Protein AF-A0A7S3WA03-F1 (afdb_monomer_lite)

Sequence (100 aa):
PSRDHFPAKPYYEDGDPSMYSEANMILRDELKDSSHVRTAVMDFVSNHFILQGGQNRLCTKDEYIKAFMKVGQVLRPGIDTEELAKLIREDFESDTQPRK

Secondary structure (DSSP, 8-state):
-----S----TTTTS-GGGGSHHHHHHHHHTTT-HHHHHHHHHHHHHH---BSGGG-B--HHHHHHHHHHHHHHHSTT--HHHHHHHHHHHHHHHTSPP-

pLDDT: mean 80.58, std 14.16, range [40.75, 95.06]

Organism: NCBI:txid141414

Foldseek 3Di:
DPPPPDPPPDPCVVDDVVCPPPVNVVVVVVLVPDPVSVVVVVVLCVVQFDFDDPPVRDGDPVSQLRSQLVVCCVVPPPDDSVRSSVVSNVVVVVVPDDDD

Radius of gyration: 16.6 Å; chains: 1; bounding box: 39×37×36 Å

Structure (mmCIF, N/CA/C/O backbone):
data_AF-A0A7S3WA03-F1
#
_entry.id   AF-A0A7S3WA03-F1
#
loop_
_atom_site.group_PDB
_atom_site.id
_atom_site.type_symbol
_atom_site.label_atom_id
_atom_site.label_alt_id
_atom_site.label_comp_id
_atom_site.label_asym_id
_atom_site.label_entity_id
_atom_site.label_seq_id
_atom_site.pdbx_PDB_ins_code
_atom_site.Cartn_x
_atom_site.Cartn_y
_atom_site.Cartn_z
_atom_site.occupancy
_atom_site.B_iso_or_equiv
_atom_site.auth_seq_id
_atom_site.auth_comp_id
_atom_site.auth_asym_id
_atom_site.auth_atom_id
_atom_site.pdbx_PDB_model_num
ATOM 1 N N . PRO A 1 1 ? 7.801 25.927 17.891 1.00 48.22 1 PRO A N 1
ATOM 2 C CA . PRO A 1 1 ? 8.458 26.322 16.625 1.00 48.22 1 PRO A CA 1
ATOM 3 C C . PRO A 1 1 ? 9.831 25.641 16.488 1.00 48.22 1 PRO A C 1
ATOM 5 O O . PRO A 1 1 ? 10.825 26.198 16.928 1.00 48.22 1 PRO A O 1
ATOM 8 N N . SER A 1 2 ? 9.838 24.393 16.004 1.00 48.47 2 SER A N 1
ATOM 9 C CA . SER A 1 2 ? 10.986 23.637 15.450 1.00 48.47 2 SER A CA 1
ATOM 10 C C . SER A 1 2 ? 10.617 22.142 15.454 1.00 48.47 2 SER A C 1
ATOM 12 O O . SER A 1 2 ? 11.155 21.350 16.222 1.00 48.47 2 SER A O 1
ATOM 14 N N . ARG A 1 3 ? 9.586 21.768 14.682 1.00 46.44 3 ARG A N 1
ATOM 15 C CA . ARG A 1 3 ? 9.146 20.366 14.528 1.00 46.44 3 ARG A CA 1
ATOM 16 C C . ARG A 1 3 ? 9.288 19.861 13.084 1.00 46.44 3 ARG A C 1
ATOM 18 O O . ARG A 1 3 ? 8.830 18.766 12.792 1.00 46.44 3 ARG A O 1
ATOM 25 N N . ASP A 1 4 ? 9.970 20.647 12.244 1.00 48.09 4 ASP A N 1
ATOM 26 C CA . ASP A 1 4 ? 10.193 20.421 10.808 1.00 48.09 4 ASP A CA 1
ATOM 27 C C . ASP A 1 4 ? 11.694 20.261 10.504 1.00 48.09 4 ASP A C 1
ATOM 29 O O . ASP A 1 4 ? 12.237 20.909 9.614 1.00 48.09 4 ASP A O 1
ATOM 33 N N . HIS A 1 5 ? 12.413 19.467 11.301 1.00 40.75 5 HIS A N 1
ATOM 34 C CA . HIS A 1 5 ? 13.807 19.079 11.026 1.00 40.75 5 HIS A CA 1
ATOM 35 C C . HIS A 1 5 ? 13.954 17.551 11.044 1.00 40.75 5 HIS A C 1
ATOM 37 O O . HIS A 1 5 ? 14.877 17.001 11.636 1.00 40.75 5 HIS A O 1
ATOM 43 N N . PHE A 1 6 ? 13.045 16.848 10.372 1.00 48.69 6 PHE A N 1
ATOM 44 C CA . PHE A 1 6 ? 13.475 15.631 9.689 1.00 48.69 6 PHE A CA 1
ATOM 45 C C . PHE A 1 6 ? 14.188 16.093 8.418 1.00 48.69 6 PHE A C 1
ATOM 47 O O . PHE A 1 6 ? 13.642 16.963 7.732 1.00 48.69 6 PHE A O 1
ATOM 54 N N . PRO A 1 7 ? 15.385 15.587 8.070 1.00 47.38 7 PRO A N 1
ATOM 55 C CA . PRO A 1 7 ? 15.829 15.750 6.700 1.00 47.38 7 PRO A CA 1
ATOM 56 C C . PRO A 1 7 ? 14.739 15.094 5.851 1.00 47.38 7 PRO A C 1
ATOM 58 O O . PRO A 1 7 ? 14.502 13.894 5.977 1.00 47.38 7 PRO A O 1
ATOM 61 N N . ALA A 1 8 ? 14.020 15.896 5.062 1.00 55.66 8 ALA A N 1
ATOM 62 C CA . ALA A 1 8 ? 13.094 15.422 4.045 1.00 55.66 8 ALA A CA 1
ATOM 63 C C . ALA A 1 8 ? 13.936 14.771 2.948 1.00 55.66 8 ALA A C 1
ATOM 65 O O . ALA A 1 8 ? 14.106 15.313 1.858 1.00 55.66 8 ALA A O 1
ATOM 66 N N . LYS A 1 9 ? 14.570 13.653 3.295 1.00 53.00 9 LYS A N 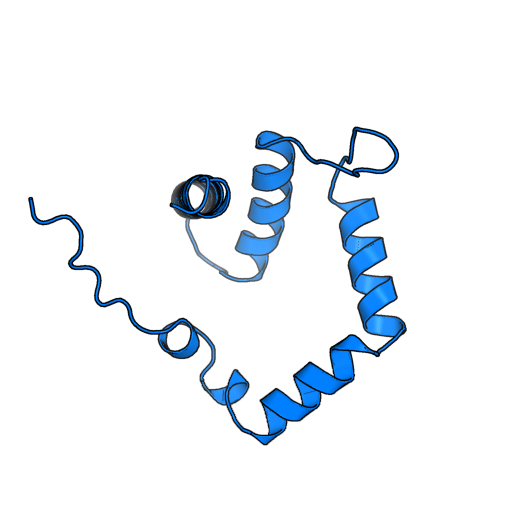1
ATOM 67 C CA . LYS A 1 9 ? 15.248 12.809 2.345 1.00 53.00 9 LYS A CA 1
ATOM 68 C C . LYS A 1 9 ? 14.169 12.368 1.370 1.00 53.00 9 LYS A C 1
ATOM 70 O O . LYS A 1 9 ? 13.112 11.904 1.807 1.00 53.00 9 LYS A O 1
ATOM 75 N N . PRO A 1 10 ? 14.346 12.608 0.068 1.00 58.19 10 PRO A N 1
ATOM 76 C CA . PRO A 1 10 ? 13.379 12.145 -0.902 1.00 58.19 10 PRO A CA 1
ATOM 77 C C . PRO A 1 10 ? 13.159 10.642 -0.731 1.00 58.19 10 PRO A C 1
ATOM 79 O O . PRO A 1 10 ? 14.090 9.919 -0.397 1.00 58.19 10 PRO A O 1
ATOM 82 N N . TYR A 1 11 ? 11.946 10.164 -1.004 1.00 54.34 11 TYR A N 1
ATOM 83 C CA . TYR A 1 11 ? 11.559 8.756 -0.832 1.00 54.34 11 TYR A CA 1
ATOM 84 C C . TYR A 1 11 ? 12.525 7.753 -1.511 1.00 54.34 11 TYR A C 1
ATOM 86 O O . TYR A 1 11 ? 12.594 6.595 -1.112 1.00 54.34 11 TYR A O 1
ATOM 94 N N . TYR A 1 12 ? 13.319 8.201 -2.496 1.00 57.91 12 TYR A N 1
ATOM 95 C CA . TYR A 1 12 ? 14.371 7.396 -3.121 1.00 57.91 12 TYR A CA 1
ATOM 96 C C . TYR A 1 12 ? 15.568 7.067 -2.217 1.00 57.91 12 TYR A C 1
ATOM 98 O O . TYR A 1 12 ? 16.333 6.169 -2.551 1.00 57.91 12 TYR A O 1
ATOM 106 N N . GLU A 1 13 ? 15.760 7.788 -1.110 1.00 57.53 13 GLU A N 1
ATOM 107 C CA . GLU A 1 13 ? 16.861 7.560 -0.166 1.00 57.53 13 GLU A CA 1
ATOM 108 C C . GLU A 1 13 ? 16.542 6.477 0.872 1.00 57.53 13 GLU A C 1
ATOM 110 O O . GLU A 1 13 ? 17.468 5.849 1.381 1.00 57.53 13 GLU A O 1
ATOM 115 N N . A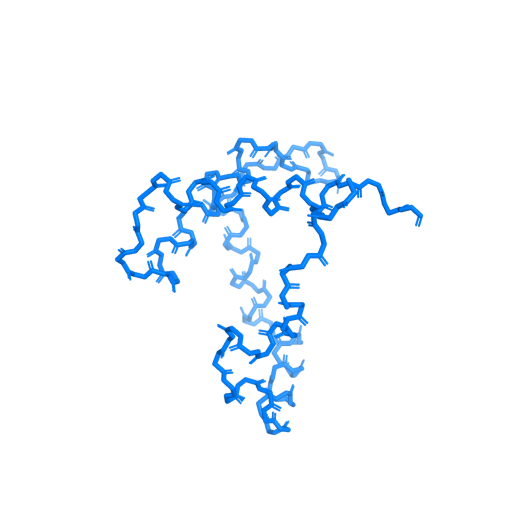SP A 1 14 ? 15.258 6.244 1.163 1.00 60.38 14 ASP A N 1
ATOM 116 C CA . ASP A 1 14 ? 14.791 5.181 2.069 1.00 60.38 14 ASP A CA 1
ATOM 117 C C . ASP A 1 14 ? 14.387 3.899 1.313 1.00 60.38 14 ASP A C 1
ATOM 119 O O . ASP A 1 14 ? 14.168 2.847 1.917 1.00 60.38 14 ASP A O 1
ATOM 123 N N . GLY A 1 15 ? 14.264 3.985 -0.015 1.00 64.50 15 GLY A N 1
ATOM 124 C CA . GLY A 1 15 ? 13.951 2.866 -0.900 1.00 64.50 15 GLY A CA 1
ATOM 125 C C . GLY A 1 15 ? 15.193 2.189 -1.477 1.00 64.50 15 GLY A C 1
ATOM 126 O O . GLY A 1 15 ? 16.313 2.670 -1.338 1.00 64.50 15 GLY A O 1
ATOM 127 N N . ASP A 1 16 ? 14.992 1.072 -2.181 1.00 71.12 16 ASP A N 1
ATOM 128 C CA . ASP A 1 16 ? 16.048 0.482 -3.009 1.00 71.12 16 ASP A CA 1
ATOM 129 C C . ASP A 1 16 ? 16.446 1.484 -4.116 1.00 71.12 16 ASP A C 1
ATOM 131 O O . ASP A 1 16 ? 15.614 1.782 -4.984 1.00 71.12 16 ASP A O 1
ATOM 135 N N . PRO A 1 17 ? 17.696 1.993 -4.140 1.00 75.19 17 PRO A N 1
ATOM 136 C CA . PRO A 1 17 ? 18.139 2.962 -5.142 1.00 75.19 17 PRO A CA 1
ATOM 137 C C . PRO A 1 17 ? 18.005 2.442 -6.575 1.00 75.19 17 PRO A C 1
ATOM 139 O O . PRO A 1 17 ? 17.838 3.230 -7.510 1.00 75.19 17 PRO A O 1
ATOM 142 N N . SER A 1 18 ? 18.032 1.116 -6.763 1.00 80.06 18 SER A N 1
ATOM 143 C CA . SER A 1 18 ? 17.865 0.491 -8.073 1.00 80.06 18 SER A CA 1
ATOM 144 C C . SER A 1 18 ? 16.520 0.856 -8.713 1.00 80.06 18 SER A C 1
ATOM 146 O O . SER A 1 18 ? 16.442 1.002 -9.937 1.00 80.06 18 SER A O 1
ATOM 148 N N . MET A 1 19 ? 15.479 1.100 -7.908 1.00 76.31 19 MET A N 1
ATOM 149 C CA . MET A 1 19 ? 14.119 1.441 -8.350 1.00 76.31 19 MET A CA 1
ATOM 150 C C . MET A 1 19 ? 14.030 2.767 -9.118 1.00 76.31 19 MET A C 1
ATOM 152 O O . MET A 1 19 ? 13.041 3.003 -9.816 1.00 76.31 19 MET A O 1
ATOM 156 N N . TYR A 1 20 ? 15.054 3.615 -8.998 1.00 80.00 20 TYR A N 1
ATOM 157 C CA . TYR A 1 20 ? 15.135 4.940 -9.619 1.00 80.00 20 TYR A CA 1
ATOM 158 C C . TYR A 1 20 ? 16.142 5.006 -10.765 1.00 80.00 20 TYR A C 1
ATOM 160 O O . TYR A 1 20 ? 16.391 6.081 -11.306 1.00 80.00 20 TYR A O 1
ATOM 168 N N . SER A 1 21 ? 16.713 3.867 -11.162 1.00 86.75 21 SER A N 1
ATOM 169 C CA . SER A 1 21 ? 17.414 3.793 -12.440 1.00 86.75 21 SER A CA 1
ATOM 170 C C . SER A 1 21 ? 16.431 4.028 -13.589 1.00 86.75 21 SER A C 1
ATOM 172 O O . SER A 1 21 ? 15.276 3.606 -13.526 1.00 86.75 21 SER A O 1
ATOM 174 N N . GLU A 1 22 ? 16.896 4.671 -14.659 1.00 87.75 22 GLU A N 1
ATOM 175 C CA . GLU A 1 22 ? 16.084 4.945 -15.851 1.00 87.75 22 GLU A CA 1
ATOM 176 C C . GLU A 1 22 ? 15.415 3.669 -16.388 1.00 87.75 22 GLU A C 1
ATOM 178 O O . GLU A 1 22 ? 14.213 3.654 -16.646 1.00 87.75 22 GLU A O 1
ATOM 183 N N . ALA A 1 23 ? 16.164 2.562 -16.441 1.00 89.94 23 ALA A N 1
ATOM 184 C CA . ALA A 1 23 ? 15.652 1.270 -16.886 1.00 89.94 23 ALA A CA 1
ATOM 185 C C . ALA A 1 23 ? 14.501 0.757 -16.000 1.00 89.94 23 ALA A C 1
ATOM 187 O O . ALA A 1 23 ? 13.459 0.350 -16.513 1.00 89.94 23 ALA A O 1
ATOM 188 N N . ASN A 1 24 ? 14.642 0.823 -14.672 1.00 86.81 24 ASN A N 1
ATOM 189 C CA . ASN A 1 24 ? 13.591 0.370 -13.758 1.00 86.81 24 ASN A CA 1
ATOM 190 C C . ASN A 1 24 ? 12.395 1.325 -13.719 1.00 86.81 24 ASN A C 1
ATOM 192 O O . ASN A 1 24 ? 11.267 0.885 -13.495 1.00 86.81 24 ASN A O 1
ATOM 196 N N . MET A 1 25 ? 12.602 2.618 -13.972 1.00 87.19 25 MET A N 1
ATOM 197 C CA . MET A 1 25 ? 11.504 3.569 -14.127 1.00 87.19 25 MET A CA 1
ATOM 198 C C . MET A 1 25 ? 10.653 3.249 -15.359 1.00 87.19 25 MET A C 1
ATOM 200 O O . MET A 1 25 ? 9.429 3.243 -15.238 1.00 87.19 25 MET A O 1
ATOM 204 N N . ILE A 1 26 ? 11.283 2.925 -16.494 1.00 90.44 26 ILE A N 1
ATOM 205 C CA . ILE A 1 26 ? 10.589 2.505 -17.722 1.00 90.44 26 ILE A CA 1
ATOM 206 C C . ILE A 1 26 ? 9.799 1.218 -17.472 1.00 90.44 26 ILE A C 1
ATOM 208 O O . ILE A 1 26 ? 8.591 1.192 -17.696 1.00 90.44 26 ILE A O 1
ATOM 212 N N . LEU A 1 27 ? 10.440 0.189 -16.905 1.00 90.31 27 LEU A N 1
ATOM 213 C CA . LEU A 1 27 ? 9.772 -1.078 -16.584 1.00 90.31 27 LEU A CA 1
ATOM 214 C C . LEU A 1 27 ? 8.551 -0.868 -15.678 1.00 90.31 27 LEU A C 1
ATOM 216 O O . LEU A 1 27 ? 7.495 -1.454 -15.896 1.00 90.31 27 LEU A O 1
ATOM 220 N N . ARG A 1 28 ? 8.658 -0.004 -14.662 1.00 87.56 28 ARG A N 1
ATOM 221 C CA . ARG A 1 28 ? 7.533 0.314 -13.770 1.00 87.56 28 ARG A CA 1
ATOM 222 C C . ARG A 1 28 ? 6.399 1.046 -14.472 1.00 87.56 28 ARG A C 1
ATOM 224 O O . ARG A 1 28 ? 5.246 0.868 -14.077 1.00 87.56 28 ARG A O 1
ATOM 231 N N . ASP A 1 29 ? 6.712 1.888 -15.449 1.00 89.12 29 ASP A N 1
ATOM 232 C CA . ASP A 1 29 ? 5.697 2.588 -16.226 1.00 89.12 29 ASP A CA 1
ATOM 233 C C . ASP A 1 29 ? 4.899 1.599 -17.083 1.00 89.12 29 ASP A C 1
ATOM 235 O O . ASP A 1 29 ? 3.672 1.595 -17.022 1.00 89.12 29 ASP A O 1
ATOM 239 N N . GLU A 1 30 ? 5.581 0.659 -17.740 1.00 93.00 30 GLU A N 1
ATOM 240 C CA . GLU A 1 30 ? 4.956 -0.411 -18.530 1.00 93.00 30 GLU A CA 1
ATOM 241 C C . GLU A 1 30 ? 4.040 -1.315 -17.685 1.00 93.00 30 GLU A C 1
ATOM 243 O O . GLU A 1 30 ? 2.974 -1.747 -18.136 1.00 93.00 30 GLU A O 1
ATOM 248 N N . LEU A 1 31 ? 4.398 -1.569 -16.419 1.00 90.94 31 LEU A N 1
ATOM 249 C CA . LEU A 1 31 ? 3.572 -2.369 -15.507 1.00 90.94 31 LEU A CA 1
ATOM 250 C C . LEU A 1 31 ? 2.199 -1.742 -15.225 1.00 90.94 31 LEU A C 1
ATOM 252 O O . LEU A 1 31 ? 1.276 -2.472 -14.855 1.00 90.94 31 LEU A O 1
ATOM 256 N N . LYS A 1 32 ? 2.022 -0.429 -15.426 1.00 88.00 32 LYS A N 1
ATOM 257 C CA . LYS A 1 32 ? 0.719 0.235 -15.248 1.00 88.00 32 LYS A CA 1
ATOM 258 C C . LYS A 1 32 ? -0.328 -0.291 -16.220 1.00 88.00 32 LYS A C 1
ATOM 260 O O . LYS A 1 32 ? -1.510 -0.320 -15.877 1.00 88.00 32 LYS A O 1
ATOM 265 N N . ASP A 1 33 ? 0.086 -0.743 -17.397 1.00 91.81 33 ASP A N 1
ATOM 266 C CA . ASP A 1 33 ? -0.812 -1.258 -18.434 1.00 91.81 33 ASP A CA 1
ATOM 267 C C . ASP A 1 33 ? -0.858 -2.786 -18.485 1.00 91.81 33 ASP A C 1
ATOM 269 O O . ASP A 1 33 ? -1.690 -3.366 -19.185 1.00 91.81 33 ASP A O 1
ATOM 273 N N . SER A 1 34 ? -0.049 -3.458 -17.662 1.00 95.06 34 SER A N 1
ATOM 274 C CA . SER A 1 34 ? -0.101 -4.908 -17.508 1.00 95.06 34 SER A CA 1
ATOM 275 C C . SER A 1 34 ? -1.440 -5.354 -16.916 1.00 95.06 34 SER A C 1
ATOM 277 O O . SER A 1 34 ? -1.771 -5.080 -15.758 1.00 95.06 34 SER A O 1
ATOM 279 N N . SER A 1 35 ? -2.208 -6.111 -17.703 1.00 94.19 35 SER A N 1
ATOM 280 C CA . SER A 1 35 ? -3.472 -6.710 -17.263 1.00 94.19 35 SER A CA 1
ATOM 281 C C . SER A 1 35 ? -3.277 -7.659 -16.080 1.00 94.19 35 SER A C 1
ATOM 283 O O . SER A 1 35 ? -4.124 -7.707 -15.187 1.00 94.19 35 SER A O 1
ATOM 285 N N . HIS A 1 36 ? -2.143 -8.363 -16.031 1.00 93.62 36 HIS A N 1
ATOM 286 C CA . HIS A 1 36 ? -1.788 -9.241 -14.922 1.00 93.62 36 HIS A CA 1
ATOM 287 C C . HIS A 1 36 ? -1.588 -8.452 -13.625 1.00 93.62 36 HIS A C 1
ATOM 289 O O . HIS A 1 36 ? -2.188 -8.794 -12.609 1.00 93.62 36 HIS A O 1
ATOM 295 N N . VAL A 1 37 ? -0.826 -7.352 -13.672 1.00 90.69 37 VAL A N 1
ATOM 296 C CA . 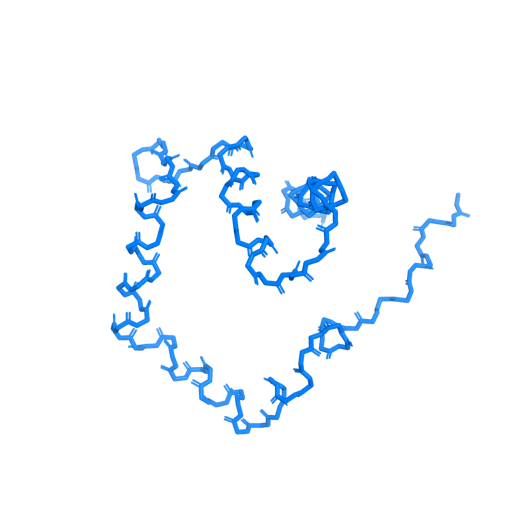VAL A 1 37 ? -0.609 -6.480 -12.505 1.00 90.69 37 VAL A CA 1
ATOM 297 C C . VAL A 1 37 ? -1.926 -5.871 -12.039 1.00 90.69 37 VAL A C 1
ATOM 299 O O . VAL A 1 37 ? -2.238 -5.918 -10.853 1.00 90.69 37 VAL A O 1
ATOM 302 N N . ARG A 1 38 ? -2.742 -5.355 -12.966 1.00 90.69 38 ARG A N 1
ATOM 303 C CA . ARG A 1 38 ? -4.060 -4.798 -12.632 1.00 90.69 38 ARG A CA 1
ATOM 304 C C . ARG A 1 38 ? -4.964 -5.832 -11.968 1.00 90.69 38 ARG A C 1
ATOM 306 O O . ARG A 1 38 ? -5.598 -5.517 -10.966 1.00 90.69 38 ARG A O 1
ATOM 313 N N . THR A 1 39 ? -4.999 -7.054 -12.497 1.00 93.88 39 THR A N 1
ATOM 314 C CA . THR A 1 39 ? -5.789 -8.152 -11.922 1.00 93.88 39 THR A CA 1
ATOM 315 C C . THR A 1 39 ? -5.291 -8.494 -10.523 1.00 93.88 39 THR A C 1
ATOM 317 O O . THR A 1 39 ? -6.082 -8.492 -9.590 1.00 93.88 39 THR A O 1
ATOM 320 N N . ALA A 1 40 ? -3.978 -8.655 -10.342 1.00 91.25 40 ALA A N 1
ATOM 321 C CA . ALA A 1 40 ? -3.387 -8.941 -9.039 1.00 91.25 40 ALA A CA 1
ATOM 322 C C . ALA A 1 40 ? -3.685 -7.845 -7.998 1.00 91.25 40 ALA A C 1
ATOM 324 O O . ALA A 1 40 ? -3.988 -8.156 -6.849 1.00 91.25 40 ALA A O 1
ATOM 325 N N . VAL A 1 41 ? -3.655 -6.565 -8.391 1.00 87.38 41 VAL A N 1
ATOM 326 C CA . VAL A 1 41 ? -4.035 -5.448 -7.509 1.00 87.38 41 VAL A CA 1
ATOM 327 C C . VAL A 1 41 ? -5.518 -5.516 -7.143 1.00 87.38 41 VAL A C 1
ATOM 329 O O . VAL A 1 41 ? -5.864 -5.339 -5.977 1.00 87.38 41 VAL A O 1
ATOM 332 N N . MET A 1 42 ? -6.401 -5.786 -8.107 1.00 88.50 42 MET A N 1
ATOM 333 C CA . MET A 1 42 ? -7.840 -5.902 -7.841 1.00 88.50 42 MET A CA 1
ATOM 334 C C . MET A 1 42 ? -8.160 -7.096 -6.940 1.00 88.50 42 MET A C 1
ATOM 336 O O . MET A 1 42 ? -8.954 -6.953 -6.010 1.00 88.50 42 MET A O 1
ATOM 340 N N . ASP A 1 43 ? -7.504 -8.234 -7.160 1.00 90.44 43 ASP A N 1
ATOM 341 C CA . ASP A 1 43 ? -7.627 -9.424 -6.320 1.00 90.44 43 ASP A CA 1
ATOM 342 C C . ASP A 1 43 ? -7.122 -9.139 -4.908 1.00 90.44 43 ASP A C 1
ATOM 344 O O . ASP A 1 43 ? -7.796 -9.453 -3.929 1.00 90.44 43 ASP A O 1
ATOM 348 N N . PHE A 1 44 ? -5.967 -8.483 -4.782 1.00 86.56 44 PHE A N 1
ATOM 349 C CA . PHE A 1 44 ? -5.437 -8.060 -3.491 1.00 86.56 44 PHE A CA 1
ATOM 350 C C . PHE A 1 44 ? -6.439 -7.172 -2.745 1.00 86.56 44 PHE A C 1
ATOM 352 O O . PHE A 1 44 ? -6.773 -7.446 -1.593 1.00 86.56 44 PHE A O 1
ATOM 359 N N . VAL A 1 45 ? -6.978 -6.148 -3.413 1.00 84.56 45 VAL A N 1
ATOM 360 C CA . VAL A 1 45 ? -7.973 -5.247 -2.821 1.00 84.56 45 VAL A CA 1
ATOM 361 C C . VAL A 1 45 ? -9.224 -6.018 -2.391 1.00 84.56 45 VAL A C 1
ATOM 363 O O . VAL A 1 45 ? -9.669 -5.864 -1.257 1.00 84.56 45 VAL A O 1
ATOM 366 N N . SER A 1 46 ? -9.755 -6.892 -3.249 1.00 86.44 46 SER A N 1
ATOM 367 C CA . SER A 1 46 ? -10.958 -7.678 -2.952 1.00 86.44 46 SER A CA 1
ATOM 368 C C . SER A 1 46 ? -10.764 -8.671 -1.802 1.00 86.44 46 SER A C 1
ATOM 370 O O . SER A 1 46 ? -11.712 -8.947 -1.070 1.00 86.44 46 SER A O 1
ATOM 372 N N . ASN A 1 47 ? -9.562 -9.230 -1.650 1.00 86.25 47 ASN A N 1
ATOM 373 C CA . ASN A 1 47 ? -9.267 -10.250 -0.642 1.00 86.25 47 ASN A CA 1
ATOM 374 C C . ASN A 1 47 ? -8.842 -9.661 0.709 1.00 86.25 47 ASN A C 1
ATOM 376 O O . ASN A 1 47 ? -8.899 -10.352 1.730 1.00 86.25 47 ASN A O 1
ATOM 380 N N . HIS A 1 48 ? -8.377 -8.409 0.728 1.00 83.94 48 HIS A N 1
ATOM 381 C CA . HIS A 1 48 ? -7.760 -7.820 1.916 1.00 83.94 48 HIS A CA 1
ATOM 382 C C . HIS A 1 48 ? -8.424 -6.552 2.439 1.00 83.94 48 HIS A C 1
ATOM 384 O O . HIS A 1 48 ? -8.097 -6.170 3.561 1.00 83.94 48 HIS A O 1
ATOM 390 N N . PHE A 1 49 ? -9.346 -5.943 1.690 1.00 84.00 49 PHE A N 1
ATOM 391 C CA . PHE A 1 49 ? -10.096 -4.776 2.143 1.00 84.00 49 PHE A CA 1
ATOM 392 C C . PHE A 1 49 ? -11.597 -5.034 2.103 1.00 84.00 49 PHE A C 1
ATOM 394 O O . PHE A 1 49 ? -12.168 -5.413 1.081 1.00 84.00 49 PHE A O 1
ATOM 401 N N . ILE A 1 50 ? -12.260 -4.717 3.208 1.00 84.88 50 ILE A N 1
ATOM 402 C CA . ILE A 1 50 ? -13.713 -4.581 3.253 1.00 84.88 50 ILE A CA 1
ATOM 403 C C . ILE A 1 50 ? -14.087 -3.161 2.813 1.00 84.88 50 ILE A C 1
ATOM 405 O O . ILE A 1 50 ? -13.946 -2.194 3.564 1.00 84.88 50 ILE A O 1
ATOM 409 N N . LEU A 1 51 ? -14.577 -3.040 1.578 1.00 83.44 51 LEU A N 1
ATOM 410 C CA . LEU A 1 51 ? -15.000 -1.766 0.992 1.00 83.44 51 LEU A CA 1
ATOM 411 C C . LEU A 1 51 ? -16.503 -1.522 1.216 1.00 83.44 51 LEU A C 1
ATOM 413 O O . LEU A 1 51 ? -17.324 -2.431 1.122 1.00 83.44 51 LEU A O 1
ATOM 417 N N . GLN A 1 52 ? -16.867 -0.271 1.482 1.00 78.44 52 GLN A N 1
ATOM 418 C CA . GLN A 1 52 ? -18.215 0.224 1.758 1.00 78.44 52 GLN A CA 1
ATOM 419 C C . GLN A 1 52 ? -18.593 1.356 0.782 1.00 78.44 52 GLN A C 1
ATOM 421 O O . GLN A 1 52 ? -17.751 1.907 0.076 1.00 78.44 52 GLN A O 1
ATOM 426 N N . GLY A 1 53 ? -19.874 1.738 0.734 1.00 68.00 53 GLY A N 1
ATOM 427 C CA . GLY A 1 53 ? -20.308 2.945 0.009 1.00 68.00 53 GLY A CA 1
ATOM 428 C C . GLY A 1 53 ? -20.550 2.782 -1.499 1.00 68.00 53 GLY A C 1
ATOM 429 O O . GLY A 1 53 ? -20.469 3.761 -2.240 1.00 68.00 53 GLY A O 1
ATOM 430 N N . GLY A 1 54 ? -20.864 1.570 -1.969 1.00 70.06 54 GLY A N 1
ATOM 431 C CA . GLY A 1 54 ? -21.299 1.329 -3.350 1.00 70.06 54 GLY A CA 1
ATOM 432 C C . GLY A 1 54 ? -20.252 1.755 -4.387 1.00 70.06 54 GLY A C 1
ATOM 433 O O . GLY A 1 54 ? -19.194 1.137 -4.485 1.00 70.06 54 GLY A O 1
ATOM 434 N N . GLN A 1 55 ? -20.543 2.808 -5.160 1.00 67.06 55 GLN A N 1
ATOM 435 C CA . GLN A 1 55 ? -19.654 3.311 -6.217 1.00 67.06 55 GLN A CA 1
ATOM 436 C C . GLN A 1 55 ? -18.333 3.901 -5.697 1.00 67.06 55 GLN A C 1
ATOM 438 O O . GLN A 1 55 ? -17.325 3.771 -6.385 1.00 67.06 55 GLN A O 1
ATOM 443 N N . ASN A 1 56 ? -18.303 4.488 -4.494 1.00 66.81 56 ASN A N 1
ATOM 444 C CA . ASN A 1 56 ? -17.098 5.148 -3.971 1.00 66.81 56 ASN A CA 1
ATOM 445 C C . ASN A 1 56 ? -16.110 4.205 -3.265 1.00 66.81 56 ASN A C 1
ATOM 447 O O . ASN A 1 56 ? -15.038 4.666 -2.889 1.00 66.81 56 ASN A O 1
ATOM 451 N N . ARG A 1 57 ? -16.454 2.914 -3.098 1.00 73.12 57 ARG A N 1
ATOM 452 C CA . ARG A 1 57 ? -15.583 1.843 -2.563 1.00 73.12 57 ARG A CA 1
ATOM 453 C C . ARG A 1 57 ? -14.619 2.314 -1.454 1.00 73.12 57 ARG A C 1
ATOM 455 O O . ARG A 1 57 ? -13.405 2.182 -1.566 1.00 73.12 57 ARG A O 1
ATOM 462 N N . LEU A 1 58 ? -15.169 2.882 -0.387 1.00 80.94 58 LEU A N 1
ATOM 463 C CA . LEU A 1 58 ? -14.411 3.448 0.730 1.00 80.94 58 LEU A CA 1
ATOM 464 C C . LEU A 1 58 ? -14.044 2.360 1.745 1.00 80.94 58 LEU A C 1
ATOM 466 O O . LEU A 1 58 ? -14.846 1.468 1.991 1.00 80.94 58 LEU A O 1
ATOM 470 N N . CYS A 1 59 ? -12.880 2.444 2.385 1.00 84.44 59 CYS A N 1
ATOM 471 C CA . CYS A 1 59 ? -12.551 1.610 3.547 1.00 84.44 59 CYS A CA 1
ATOM 472 C C . CYS A 1 59 ? -12.550 2.454 4.829 1.00 84.44 59 CYS A C 1
ATOM 474 O O . CYS A 1 59 ? -12.381 3.674 4.784 1.00 84.44 59 CYS A O 1
ATOM 476 N N . THR A 1 60 ? -12.767 1.816 5.978 1.00 86.56 60 THR A N 1
ATOM 477 C CA . THR A 1 60 ? -12.642 2.486 7.280 1.00 86.56 60 THR A CA 1
ATOM 478 C C . THR A 1 60 ? -11.168 2.612 7.675 1.00 86.56 60 THR A C 1
ATOM 480 O O . THR A 1 60 ? -10.326 1.850 7.197 1.00 86.56 60 THR A O 1
ATOM 483 N N . LYS A 1 61 ? -10.849 3.538 8.595 1.00 86.94 61 LYS A N 1
ATOM 484 C CA . LYS A 1 61 ? -9.490 3.681 9.156 1.00 86.94 61 LYS A CA 1
ATOM 485 C C . LYS A 1 61 ? -8.967 2.352 9.716 1.00 86.94 61 LYS A C 1
ATOM 487 O O . LYS A 1 61 ? -7.830 1.982 9.449 1.00 86.94 61 LYS A O 1
ATOM 492 N N . ASP A 1 62 ? -9.800 1.619 10.449 1.00 87.62 62 ASP A N 1
ATOM 493 C CA . ASP A 1 62 ? -9.399 0.348 11.063 1.00 87.62 62 ASP A CA 1
ATOM 494 C C . ASP A 1 62 ? -9.080 -0.729 10.021 1.00 87.62 62 ASP A C 1
ATOM 496 O O . ASP A 1 62 ? -8.103 -1.465 10.170 1.00 87.62 62 ASP A O 1
ATOM 500 N N . GLU A 1 63 ? -9.865 -0.796 8.943 1.00 87.38 63 GLU A N 1
ATOM 501 C CA . GLU A 1 63 ? -9.630 -1.751 7.859 1.00 87.38 63 GLU A CA 1
ATOM 502 C C . GLU A 1 63 ? -8.360 -1.403 7.076 1.00 87.38 63 GLU A C 1
ATOM 504 O O . GLU A 1 63 ? -7.553 -2.288 6.787 1.00 87.38 63 GLU A O 1
ATOM 509 N N . TYR A 1 64 ? -8.137 -0.110 6.815 1.00 87.56 64 TYR A N 1
ATOM 510 C CA . TYR A 1 64 ? -6.888 0.383 6.240 1.00 87.56 64 TYR A CA 1
ATOM 511 C C . TYR A 1 64 ? -5.691 -0.052 7.090 1.00 87.56 64 TYR A C 1
ATOM 513 O O . TYR A 1 64 ? -4.791 -0.727 6.592 1.00 87.56 64 TYR A O 1
ATOM 521 N N . ILE A 1 65 ? -5.707 0.259 8.392 1.00 90.19 65 ILE A N 1
ATOM 522 C CA . ILE A 1 65 ? -4.602 -0.079 9.296 1.00 90.19 65 ILE A CA 1
ATOM 523 C C . ILE A 1 65 ? -4.360 -1.590 9.285 1.00 90.19 65 ILE A C 1
ATOM 525 O O . ILE A 1 65 ? -3.226 -2.033 9.136 1.00 90.19 65 ILE A O 1
ATOM 529 N N . LYS A 1 66 ? -5.414 -2.405 9.382 1.00 89.50 66 LYS A N 1
ATOM 530 C CA . LYS A 1 66 ? -5.299 -3.869 9.395 1.00 89.50 66 LYS A CA 1
ATOM 531 C C . LYS A 1 66 ? -4.684 -4.433 8.112 1.00 89.50 66 LYS A C 1
ATOM 533 O O . LYS A 1 66 ? -3.859 -5.347 8.192 1.00 89.50 66 LYS A O 1
ATOM 538 N N . ALA A 1 67 ? -5.080 -3.932 6.945 1.00 89.38 67 ALA A N 1
ATOM 539 C CA . ALA A 1 67 ? -4.518 -4.376 5.673 1.00 89.38 67 ALA A CA 1
ATOM 540 C C . ALA A 1 67 ? -3.038 -3.980 5.561 1.00 89.38 67 ALA A C 1
ATOM 542 O O . ALA A 1 67 ? -2.192 -4.816 5.239 1.00 89.38 67 ALA A O 1
ATOM 543 N N . PHE A 1 68 ? -2.708 -2.739 5.922 1.00 89.62 68 PHE A N 1
ATOM 544 C CA . PHE A 1 68 ? -1.340 -2.233 5.862 1.00 89.62 68 PHE A CA 1
ATOM 545 C C . PHE A 1 68 ? -0.417 -2.848 6.914 1.00 89.62 68 PHE A C 1
ATOM 547 O O . PHE A 1 68 ? 0.769 -2.996 6.642 1.00 89.62 68 PHE A O 1
ATOM 554 N N . MET A 1 69 ? -0.934 -3.317 8.054 1.00 92.06 69 MET A N 1
ATOM 555 C CA . MET A 1 69 ? -0.149 -4.115 9.005 1.00 92.06 69 MET A CA 1
ATOM 556 C C . MET A 1 69 ? 0.370 -5.400 8.353 1.00 92.06 69 MET A C 1
ATOM 558 O O . MET A 1 69 ? 1.541 -5.737 8.506 1.00 92.06 69 MET A O 1
ATOM 562 N N . LYS A 1 70 ? -0.471 -6.096 7.573 1.00 88.25 70 LYS A N 1
ATOM 563 C CA . LYS A 1 70 ? -0.060 -7.315 6.854 1.00 88.25 70 LYS A CA 1
ATOM 564 C C . LYS A 1 70 ? 0.993 -7.010 5.793 1.00 88.25 70 LYS A C 1
ATOM 566 O O . LYS A 1 70 ? 1.984 -7.725 5.691 1.00 88.25 70 LYS A O 1
ATOM 571 N N . VAL A 1 71 ? 0.789 -5.941 5.022 1.00 88.62 71 VAL A N 1
ATOM 572 C CA . VAL A 1 71 ? 1.752 -5.499 4.000 1.00 88.62 71 VAL A CA 1
ATOM 573 C C . VAL A 1 71 ? 3.081 -5.110 4.647 1.00 88.62 71 VAL A C 1
ATOM 575 O O . VAL A 1 71 ? 4.136 -5.572 4.222 1.00 88.62 71 VAL A O 1
ATOM 578 N N . GLY A 1 72 ? 3.035 -4.314 5.713 1.00 88.62 72 GLY A N 1
ATOM 579 C CA . GLY A 1 72 ? 4.212 -3.844 6.430 1.00 88.62 72 GLY A CA 1
ATOM 580 C C . GLY A 1 72 ? 5.044 -4.976 7.029 1.00 88.62 72 GLY A C 1
ATOM 581 O O . GLY A 1 72 ? 6.263 -4.946 6.908 1.00 88.62 72 GLY A O 1
ATOM 582 N N . GLN A 1 73 ? 4.405 -6.010 7.584 1.00 87.00 73 GLN A N 1
ATOM 583 C CA . GLN A 1 73 ? 5.103 -7.192 8.107 1.00 87.00 73 GLN A C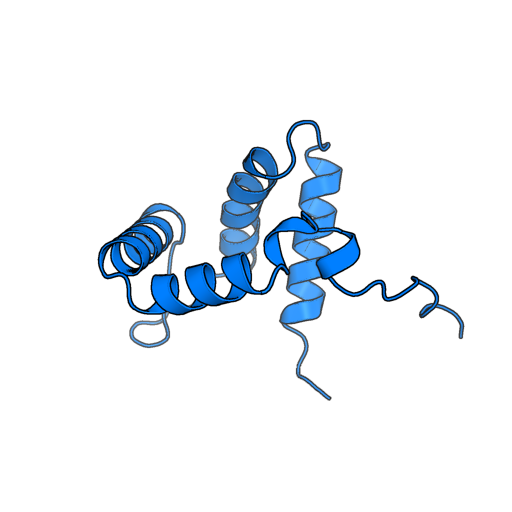A 1
ATOM 584 C C . GLN A 1 73 ? 5.878 -7.957 7.025 1.00 87.00 73 GLN A C 1
ATOM 586 O O . GLN A 1 73 ? 6.937 -8.510 7.310 1.00 87.00 73 GLN A O 1
ATOM 591 N N . VAL A 1 74 ? 5.373 -7.981 5.786 1.00 85.31 74 VAL A N 1
ATOM 592 C CA . VAL A 1 74 ? 6.062 -8.616 4.650 1.00 85.31 74 VAL A CA 1
ATOM 593 C C . VAL A 1 74 ? 7.210 -7.743 4.146 1.00 85.31 74 VAL A C 1
ATOM 595 O O . VAL A 1 74 ? 8.293 -8.250 3.870 1.00 85.31 74 VAL A O 1
ATOM 598 N N . LEU A 1 75 ? 6.978 -6.434 4.020 1.00 83.44 75 LEU A N 1
ATOM 599 C CA . LEU A 1 75 ? 7.952 -5.507 3.438 1.00 83.44 75 LEU A CA 1
ATOM 600 C C . LEU A 1 75 ? 9.073 -5.105 4.404 1.00 83.44 75 LEU A C 1
ATOM 602 O O . LEU A 1 75 ? 10.141 -4.700 3.955 1.00 83.44 75 LEU A O 1
ATOM 606 N N . ARG A 1 76 ? 8.843 -5.194 5.717 1.00 85.75 76 ARG A N 1
ATOM 607 C CA . ARG A 1 76 ? 9.802 -4.809 6.762 1.00 85.75 76 ARG A CA 1
ATOM 608 C C . ARG A 1 76 ? 10.037 -5.975 7.726 1.00 85.75 76 ARG A C 1
ATOM 610 O O . ARG A 1 76 ? 9.612 -5.912 8.879 1.00 85.75 76 ARG A O 1
ATOM 617 N N . PRO A 1 77 ? 10.685 -7.062 7.277 1.00 85.94 77 PRO A N 1
ATOM 618 C CA . PRO A 1 77 ? 10.934 -8.210 8.137 1.00 85.94 77 PRO A CA 1
ATOM 619 C C . PRO A 1 77 ? 11.757 -7.796 9.366 1.00 85.94 77 PRO A C 1
ATOM 621 O O . PRO A 1 77 ? 12.796 -7.152 9.240 1.00 85.94 77 PRO A O 1
ATOM 624 N N . GLY A 1 78 ? 11.288 -8.174 10.557 1.00 86.81 78 GLY A N 1
ATOM 625 C CA . GLY A 1 78 ? 11.963 -7.892 11.830 1.00 86.81 78 GLY A CA 1
ATOM 626 C C . GLY A 1 78 ? 11.588 -6.569 12.506 1.00 86.81 78 GLY A C 1
ATOM 627 O O . GLY A 1 78 ? 12.075 -6.327 13.607 1.00 86.81 78 GLY A O 1
ATOM 628 N N . ILE A 1 79 ? 10.723 -5.742 11.904 1.00 91.06 79 ILE A N 1
ATOM 629 C CA . ILE A 1 79 ? 10.156 -4.578 12.599 1.00 91.06 79 ILE A CA 1
ATOM 630 C C . ILE A 1 79 ? 9.268 -5.027 13.764 1.00 91.06 79 ILE A C 1
ATOM 632 O O . ILE A 1 79 ? 8.540 -6.021 13.656 1.00 91.06 79 ILE A O 1
ATOM 636 N N . ASP A 1 80 ? 9.305 -4.283 14.868 1.00 94.38 80 ASP A N 1
ATOM 637 C CA . ASP A 1 80 ? 8.380 -4.519 15.965 1.00 94.38 80 ASP A CA 1
ATOM 638 C C . ASP A 1 80 ? 6.931 -4.205 15.544 1.00 94.38 80 ASP A C 1
ATOM 640 O O . ASP A 1 80 ? 6.658 -3.304 14.747 1.00 94.38 80 ASP A O 1
ATOM 644 N N . THR A 1 81 ? 5.976 -4.975 16.068 1.00 92.12 81 THR A N 1
ATOM 645 C CA . THR A 1 81 ? 4.565 -4.837 15.675 1.00 92.12 81 THR A CA 1
ATOM 646 C C . THR A 1 81 ? 3.966 -3.515 16.157 1.00 92.12 81 THR A C 1
ATOM 648 O O . THR A 1 81 ? 3.154 -2.924 15.441 1.00 92.12 81 THR A O 1
ATOM 651 N N . GLU A 1 82 ? 4.351 -3.027 17.337 1.00 93.56 82 GLU A N 1
ATOM 652 C CA . GLU A 1 82 ? 3.876 -1.743 17.857 1.00 93.56 82 GLU A CA 1
ATOM 653 C C . GLU A 1 82 ? 4.497 -0.580 17.084 1.00 93.56 82 GLU A C 1
ATOM 655 O O . GLU A 1 82 ? 3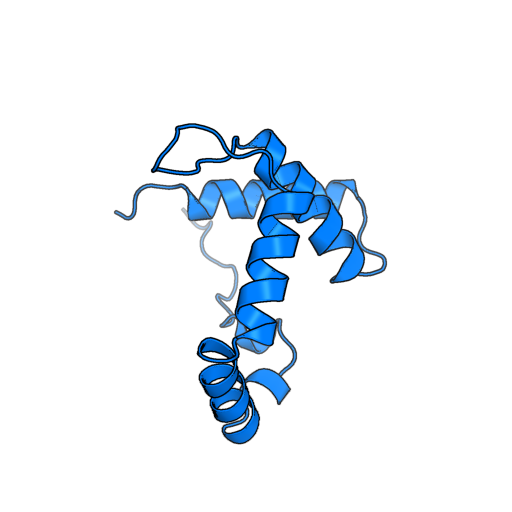.796 0.375 16.739 1.00 93.56 82 GLU A O 1
ATOM 660 N N . GLU A 1 83 ? 5.783 -0.695 16.743 1.00 94.38 83 GLU A N 1
ATOM 661 C CA . GLU A 1 83 ? 6.482 0.271 15.894 1.00 94.38 83 GLU A CA 1
ATOM 662 C C . GLU A 1 83 ? 5.836 0.369 14.507 1.00 94.38 83 GLU A C 1
ATOM 664 O O . GLU A 1 83 ? 5.493 1.463 14.053 1.00 94.38 83 GLU A O 1
ATOM 669 N N . LEU A 1 84 ? 5.567 -0.768 13.859 1.00 92.81 84 LEU A N 1
ATOM 670 C CA . LEU A 1 84 ? 4.881 -0.796 12.570 1.00 92.81 84 LEU A CA 1
ATOM 671 C C . LEU A 1 84 ? 3.470 -0.196 12.656 1.00 92.81 84 LEU A C 1
ATOM 673 O O . LEU A 1 84 ? 3.067 0.584 11.791 1.00 92.81 84 LEU A O 1
ATOM 677 N N . ALA A 1 85 ? 2.723 -0.517 13.716 1.00 92.56 85 ALA A N 1
ATOM 678 C CA . ALA A 1 85 ? 1.387 0.029 13.928 1.00 92.56 85 ALA A CA 1
ATOM 679 C C . ALA A 1 85 ? 1.402 1.542 14.174 1.00 92.56 85 ALA A C 1
ATOM 681 O O . ALA A 1 85 ? 0.430 2.227 13.850 1.00 92.56 85 ALA A O 1
ATOM 682 N N . LYS A 1 86 ? 2.474 2.074 14.767 1.00 93.94 86 LYS A N 1
ATOM 683 C CA . LYS A 1 86 ? 2.671 3.514 14.924 1.00 93.94 86 LYS A CA 1
ATOM 684 C C . LYS A 1 86 ? 2.924 4.179 13.570 1.00 93.94 86 LYS A C 1
ATOM 686 O O . LYS A 1 86 ? 2.192 5.108 13.240 1.00 93.94 86 LYS A O 1
ATOM 691 N N . LEU A 1 87 ? 3.855 3.651 12.771 1.00 91.12 87 LEU A N 1
ATOM 692 C CA . LEU A 1 87 ? 4.170 4.176 11.435 1.00 91.12 87 LEU A CA 1
ATOM 693 C C . LEU A 1 87 ? 2.927 4.244 10.538 1.00 91.12 87 LEU A C 1
ATOM 695 O O . LEU A 1 87 ? 2.622 5.289 9.978 1.00 91.12 87 LEU A O 1
ATOM 699 N N . ILE A 1 88 ? 2.144 3.163 10.471 1.00 91.75 88 ILE A N 1
ATOM 700 C CA . ILE A 1 88 ? 0.943 3.112 9.620 1.00 91.75 88 ILE A CA 1
ATOM 701 C C . ILE A 1 88 ? -0.126 4.120 10.068 1.00 91.75 88 ILE A C 1
ATOM 703 O O . ILE A 1 88 ? -0.849 4.673 9.238 1.00 91.75 88 ILE A O 1
ATOM 707 N N . ARG A 1 89 ? -0.262 4.362 11.379 1.00 91.25 89 ARG A N 1
ATOM 708 C CA . ARG A 1 89 ? -1.204 5.369 11.891 1.00 91.25 89 ARG A CA 1
ATOM 709 C C . ARG A 1 89 ? -0.756 6.781 11.540 1.00 91.25 89 ARG A C 1
ATOM 711 O O . ARG A 1 89 ? -1.599 7.576 11.137 1.00 91.25 89 ARG A O 1
ATOM 718 N N . GLU A 1 90 ? 0.533 7.067 11.694 1.00 90.12 90 GLU A N 1
ATOM 719 C CA . GLU A 1 90 ? 1.122 8.361 11.346 1.00 90.12 90 GLU A CA 1
ATOM 720 C C . GLU A 1 90 ? 0.987 8.639 9.840 1.00 90.12 90 GLU A C 1
ATOM 722 O O . GLU A 1 90 ? 0.537 9.724 9.471 1.00 90.12 90 GLU A O 1
ATOM 727 N N . ASP A 1 91 ? 1.245 7.642 8.988 1.00 86.44 91 ASP A N 1
ATOM 728 C CA . ASP A 1 91 ? 1.053 7.736 7.534 1.00 86.44 91 ASP A CA 1
ATOM 729 C C . ASP A 1 91 ? -0.409 8.031 7.178 1.00 86.44 91 ASP A C 1
ATOM 731 O O . ASP A 1 91 ? -0.698 8.999 6.473 1.00 86.44 91 ASP A O 1
ATOM 735 N N . PHE A 1 92 ? -1.359 7.268 7.731 1.00 86.69 92 PHE A N 1
ATOM 736 C CA . PHE A 1 92 ? -2.784 7.505 7.483 1.0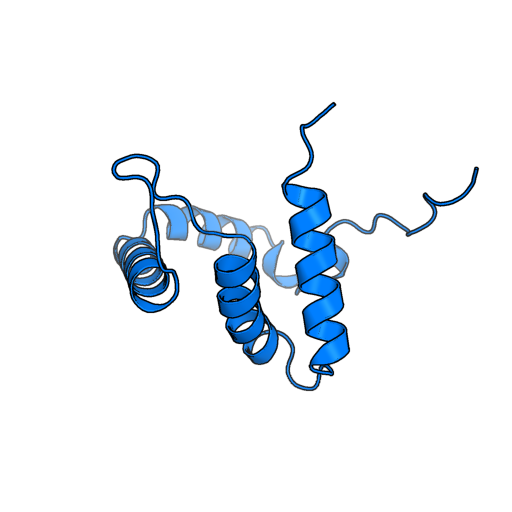0 86.69 92 PHE A CA 1
ATOM 737 C C . PHE A 1 92 ? -3.208 8.919 7.899 1.00 86.69 92 PHE A C 1
ATOM 739 O O . PHE A 1 92 ? -3.959 9.593 7.192 1.00 86.69 92 PHE A O 1
ATOM 746 N N . GLU A 1 93 ? -2.753 9.374 9.065 1.00 87.88 93 GLU A N 1
ATOM 747 C CA . GLU A 1 93 ? -3.073 10.700 9.591 1.00 87.88 93 GLU A CA 1
ATOM 748 C C . GLU A 1 93 ? -2.407 11.828 8.821 1.00 87.88 93 GLU A C 1
ATOM 750 O O . GLU A 1 93 ? -2.924 12.937 8.872 1.00 87.88 93 GLU A O 1
ATOM 755 N N . SER A 1 94 ? -1.302 11.574 8.125 1.00 85.06 94 SER A N 1
ATOM 756 C CA . SER A 1 94 ? -0.675 12.518 7.202 1.00 85.06 94 SER A CA 1
ATOM 757 C C . SER A 1 94 ? -1.437 12.576 5.872 1.00 85.06 94 SER A C 1
ATOM 759 O O . SER A 1 94 ? -1.822 13.654 5.417 1.00 85.06 94 SER A O 1
ATOM 761 N N . ASP A 1 95 ? -1.738 11.415 5.287 1.00 79.38 95 ASP A N 1
ATOM 762 C CA . ASP A 1 95 ? -2.322 11.292 3.946 1.00 79.38 95 ASP A CA 1
ATOM 763 C C . ASP A 1 95 ? -3.792 11.713 3.870 1.00 79.38 95 ASP A C 1
ATOM 765 O O . ASP A 1 95 ? -4.277 12.131 2.816 1.00 79.38 95 ASP A O 1
ATOM 769 N N . THR A 1 96 ? -4.518 11.614 4.985 1.00 82.31 96 THR A N 1
ATOM 770 C CA . THR A 1 96 ? -5.939 11.983 5.051 1.00 82.31 96 THR A CA 1
ATOM 771 C C . THR A 1 96 ? -6.183 13.440 5.435 1.00 82.31 96 THR A C 1
ATOM 773 O O . THR A 1 96 ? -7.340 13.869 5.478 1.00 82.31 96 THR A O 1
ATOM 776 N N . GLN A 1 97 ? -5.133 14.235 5.679 1.00 79.44 97 GLN A N 1
ATOM 777 C CA . GLN A 1 97 ? -5.320 15.665 5.929 1.00 79.44 97 GLN A CA 1
ATOM 778 C C . GLN A 1 97 ? -5.758 16.373 4.646 1.00 79.44 97 GLN A C 1
ATOM 780 O O . GLN A 1 97 ? -5.199 16.125 3.574 1.00 79.44 97 GLN A O 1
ATOM 785 N N . PRO A 1 98 ? -6.733 17.296 4.730 1.00 68.50 98 PRO A N 1
ATOM 786 C CA . PRO A 1 98 ? -7.057 18.145 3.599 1.00 68.50 98 PRO A CA 1
ATOM 787 C C . PRO A 1 98 ? -5.801 18.922 3.195 1.00 68.50 98 PRO A C 1
ATOM 789 O O . PRO A 1 98 ? -5.179 19.591 4.023 1.00 68.50 98 PRO A O 1
ATOM 792 N N . ARG A 1 99 ? -5.418 18.813 1.918 1.00 62.41 99 ARG A N 1
ATOM 793 C CA . ARG A 1 99 ? -4.314 19.601 1.361 1.00 62.41 99 ARG A CA 1
ATOM 794 C C . ARG A 1 99 ? -4.656 21.084 1.550 1.00 62.41 99 ARG A C 1
ATOM 796 O O . ARG A 1 99 ? -5.733 21.506 1.130 1.00 62.41 99 ARG A O 1
ATOM 803 N N . LYS A 1 100 ? -3.783 21.815 2.249 1.00 47.72 100 LYS A N 1
ATOM 804 C CA . LYS A 1 100 ? -3.904 23.267 2.442 1.00 47.72 100 LYS A CA 1
ATOM 805 C C . LYS A 1 100 ? -3.737 24.017 1.129 1.00 47.72 100 LYS A C 1
ATOM 807 O O . LYS A 1 100 ? -2.926 23.551 0.298 1.00 47.72 100 LYS A O 1
#